Protein AF-A0A0C9M5V1-F1 (afdb_monomer)

Radius of gyration: 24.18 Å; Cα contacts (8 Å, |Δi|>4): 50; chains: 1; bounding box: 56×50×66 Å

Organism: NCBI:txid91626

Secondary structure (DSSP, 8-state):
-------------------TTHHHHH-S--SS---S--TT--PPPPPPPPHHHHHHHHHHHHHHHHTSPPTTSTTHHHHHHH--HHHHHHHHHHTTT-HHHHHHHHHHHHHHHHHH-GGG--HHHH---

Sequence (129 aa):
MNVFNRLKSNSNASSKPPSASSTEEFGPVSHEPKLTPPAHFNPAIHPPLDDEQKAKVAKLLQYIESIMLPETDKYYPSERGFVTENTVKRYMRARKWDYEHAKTMLENSILWRRDYRPDELDPEYIKPE

Foldseek 3Di:
DDDPPDPPPPPPPPPDDPPPPPCVVVPHDDPDDDPDDDPPDDDDDDDDDDPLLVVLLVVLLVVVVVVQDDPPDPCRVVLVVCSDSVNSVVLCVVVVNDNVNSNVVVVVVSVCCVVVVPVPDDPVVVDDD

Mean predicted aligned error: 11.58 Å

Solvent-accessible surface area (backbone atoms only — not comparable to full-atom values): 8624 Å² total; per-residue (Å²): 135,91,78,87,80,79,81,78,82,81,79,83,70,77,88,68,74,82,75,92,61,66,58,76,80,69,44,76,94,67,95,68,85,80,90,66,81,61,93,86,67,75,81,89,79,79,80,83,79,52,72,70,54,49,52,52,44,52,54,50,49,56,53,51,64,73,72,50,71,56,87,86,43,89,61,26,66,62,52,54,69,57,68,37,75,66,48,49,50,52,40,28,58,78,39,78,67,37,62,69,66,21,47,56,52,52,52,53,50,50,53,49,42,71,74,67,37,73,90,74,59,59,66,78,80,67,58,78,134

InterPro domains:
  IPR011074 CRAL/TRIO, N-termina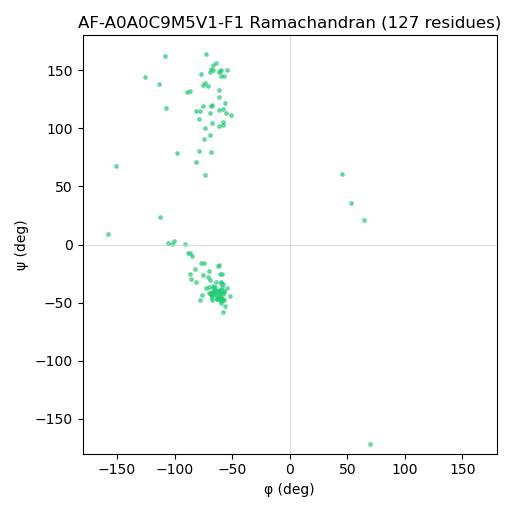l domain [PF03765] (57-108)
  IPR011074 CRAL/TRIO, N-terminal domain [SM01100] (84-109)
  IPR036273 CRAL/TRIO, N-terminal domain superfamily [SSF46938] (38-125)
  IPR036865 CRAL-TRIO lipid binding domain superfamily [G3DSA:3.40.525.10] (26-129)
  IPR052578 Phosphatidylinositol Transfer CRAL-TRIO Domain-Containing Protein [PTHR45824] (43-129)

pLDDT: mean 84.41, std 19.2, range [38.34, 98.44]

Structure (mmCIF, N/CA/C/O backbone):
data_AF-A0A0C9M5V1-F1
#
_entry.id   AF-A0A0C9M5V1-F1
#
loop_
_atom_site.group_PDB
_atom_site.id
_atom_site.type_symbol
_atom_site.label_atom_id
_atom_site.label_alt_id
_atom_site.label_comp_id
_atom_site.label_asym_id
_atom_site.label_entity_id
_atom_site.label_seq_id
_atom_site.pdbx_PDB_ins_code
_atom_site.Cartn_x
_atom_site.Cartn_y
_atom_site.Cartn_z
_atom_site.occupancy
_atom_site.B_iso_or_equiv
_atom_site.auth_seq_id
_atom_site.auth_comp_id
_atom_site.auth_asym_id
_atom_site.auth_atom_id
_atom_site.pdbx_PDB_model_num
ATOM 1 N N . MET A 1 1 ? -34.363 -32.042 -44.402 1.00 38.34 1 MET A N 1
ATOM 2 C CA . MET A 1 1 ? -33.243 -31.759 -45.324 1.00 38.34 1 MET A CA 1
ATOM 3 C C . MET A 1 1 ? -32.016 -31.349 -44.520 1.00 38.34 1 MET A C 1
ATOM 5 O O . MET A 1 1 ? -32.117 -30.445 -43.703 1.00 38.34 1 MET A O 1
ATOM 9 N N . ASN A 1 2 ? -30.897 -32.045 -44.735 1.00 42.16 2 ASN A N 1
ATOM 10 C CA . ASN A 1 2 ? -29.561 -31.740 -44.213 1.00 42.16 2 ASN A CA 1
ATOM 11 C C . ASN A 1 2 ? -29.060 -30.377 -44.702 1.00 42.16 2 ASN A C 1
ATOM 13 O O . ASN A 1 2 ? -29.036 -30.173 -45.910 1.00 42.16 2 ASN A O 1
ATOM 17 N N . VAL A 1 3 ? -28.524 -29.543 -43.807 1.00 45.38 3 VAL A N 1
ATOM 18 C CA . VAL A 1 3 ? -27.538 -28.500 -44.154 1.00 45.38 3 VAL A CA 1
ATOM 19 C C . VAL A 1 3 ? -26.619 -28.221 -42.956 1.00 45.38 3 VAL A C 1
ATOM 21 O O . VAL A 1 3 ? -26.629 -27.152 -42.356 1.00 45.38 3 VAL A O 1
ATOM 24 N N . PHE A 1 4 ? -25.793 -29.208 -42.596 1.00 47.47 4 PHE A N 1
ATOM 25 C CA . PHE A 1 4 ? -24.561 -28.942 -41.849 1.00 47.47 4 PHE A CA 1
ATOM 26 C C . PHE A 1 4 ? -23.589 -28.212 -42.784 1.00 47.47 4 PHE A C 1
ATOM 28 O O . PHE A 1 4 ? -22.873 -28.838 -43.567 1.00 47.47 4 PHE A O 1
ATOM 35 N N . ASN A 1 5 ? -23.583 -26.879 -42.729 1.00 47.41 5 ASN A N 1
ATOM 36 C CA . ASN A 1 5 ? -22.612 -26.068 -43.454 1.00 47.41 5 ASN A CA 1
ATOM 37 C C . ASN A 1 5 ? -21.247 -26.167 -42.760 1.00 47.41 5 ASN A C 1
ATOM 39 O O . ASN A 1 5 ? -20.974 -25.545 -41.737 1.00 47.41 5 ASN A O 1
ATOM 43 N N . ARG A 1 6 ? -20.400 -27.011 -43.348 1.00 48.69 6 ARG A N 1
ATOM 44 C CA . ARG A 1 6 ? -18.989 -27.227 -43.035 1.00 48.69 6 ARG A CA 1
ATOM 45 C C . ARG A 1 6 ? -18.222 -25.902 -43.177 1.00 48.69 6 ARG A C 1
ATOM 47 O O . ARG A 1 6 ? -17.906 -25.489 -44.291 1.00 48.69 6 ARG A O 1
ATOM 54 N N . LEU A 1 7 ? -17.897 -25.256 -42.057 1.00 46.62 7 LEU A N 1
ATOM 55 C CA . LEU A 1 7 ? -16.920 -24.165 -42.002 1.00 46.62 7 LEU A CA 1
ATOM 56 C C . LEU A 1 7 ? -15.558 -24.714 -42.457 1.00 46.62 7 LEU A C 1
ATOM 58 O O . LEU A 1 7 ? -14.878 -25.424 -41.719 1.00 46.62 7 LEU A O 1
ATOM 62 N N . LYS A 1 8 ? -15.168 -24.426 -43.703 1.00 44.38 8 LYS A N 1
ATOM 63 C CA . LYS A 1 8 ? -13.785 -24.598 -44.160 1.00 44.38 8 LYS A CA 1
ATOM 64 C C . LYS A 1 8 ? -12.930 -23.571 -43.419 1.00 44.38 8 LYS A C 1
ATOM 66 O O . LYS A 1 8 ? -12.968 -22.388 -43.738 1.00 44.38 8 LYS A O 1
ATOM 71 N N . SER A 1 9 ? -12.178 -24.041 -42.427 1.00 49.12 9 SER A N 1
ATOM 72 C CA . SER A 1 9 ? -11.030 -23.323 -41.879 1.00 49.12 9 SER A CA 1
ATOM 73 C C . SER A 1 9 ? -10.067 -23.006 -43.026 1.00 49.12 9 SER A C 1
ATOM 75 O O . SER A 1 9 ? -9.511 -23.917 -43.636 1.00 49.12 9 SER A O 1
ATOM 77 N N . ASN A 1 10 ? -9.911 -21.723 -43.350 1.00 43.97 10 ASN A N 1
ATOM 78 C CA . ASN A 1 10 ? -8.830 -21.240 -44.197 1.00 43.97 10 ASN A CA 1
ATOM 79 C C . ASN A 1 10 ? -7.734 -20.711 -43.267 1.00 43.97 10 ASN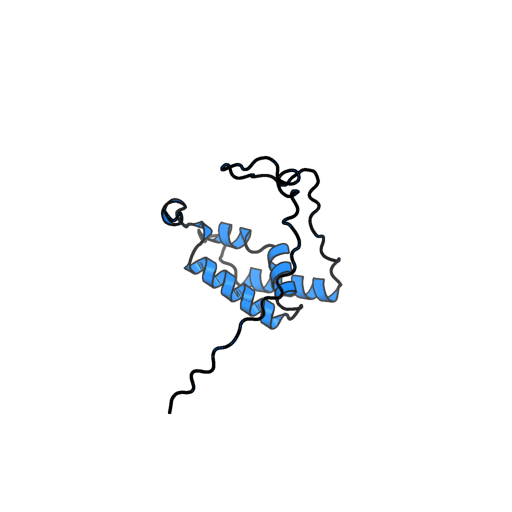 A C 1
ATOM 81 O O . ASN A 1 10 ? -7.649 -19.515 -42.994 1.00 43.97 10 ASN A O 1
ATOM 85 N N . SER A 1 11 ? -6.948 -21.624 -42.700 1.00 46.50 11 SER A N 1
ATOM 86 C CA . SER A 1 11 ? -5.785 -21.283 -41.887 1.00 46.50 11 SER A CA 1
ATOM 87 C C . SER A 1 11 ? -4.661 -20.805 -42.802 1.00 46.50 11 SER A C 1
ATOM 89 O O . SER A 1 11 ? -3.851 -21.604 -43.267 1.00 46.50 11 SER A O 1
ATOM 91 N N . ASN A 1 12 ? -4.590 -19.500 -43.053 1.00 49.41 12 ASN A N 1
ATOM 92 C CA . ASN A 1 12 ? -3.368 -18.889 -43.566 1.00 49.41 12 ASN A CA 1
ATOM 93 C C . ASN A 1 12 ? -2.432 -18.650 -42.369 1.00 49.41 12 ASN A C 1
ATOM 95 O O . ASN A 1 12 ? -2.277 -17.533 -41.877 1.00 49.41 12 ASN A O 1
ATOM 99 N N . ALA A 1 13 ? -1.898 -19.743 -41.819 1.00 45.66 13 ALA A N 1
ATOM 100 C CA . ALA A 1 13 ? -0.865 -19.685 -40.799 1.00 45.66 13 ALA A CA 1
ATOM 101 C C . ALA A 1 13 ? 0.409 -19.168 -41.471 1.00 45.66 13 ALA A C 1
ATOM 103 O O . ALA A 1 13 ? 0.966 -19.824 -42.348 1.00 45.66 13 ALA A O 1
ATOM 104 N N . SER A 1 14 ? 0.833 -17.965 -41.084 1.00 46.50 14 SER A N 1
ATOM 105 C CA . SER A 1 14 ? 2.131 -17.410 -41.455 1.00 46.50 14 SER A CA 1
ATOM 106 C C . SER A 1 14 ? 3.207 -18.443 -41.129 1.00 46.50 14 SER A C 1
ATOM 108 O O . SER A 1 14 ? 3.443 -18.753 -39.961 1.00 46.50 14 SER A O 1
ATOM 110 N N . SER A 1 15 ? 3.836 -19.005 -42.161 1.00 52.03 15 SER A N 1
ATOM 111 C CA . SER A 1 15 ? 4.971 -19.917 -42.056 1.00 52.03 15 SER A CA 1
ATOM 112 C C . SER A 1 15 ? 6.223 -19.131 -41.667 1.00 52.03 15 SER A C 1
ATOM 114 O O . SER A 1 15 ? 7.202 -19.075 -42.412 1.00 52.03 15 SER A O 1
ATOM 116 N N . LYS A 1 16 ? 6.182 -18.462 -40.513 1.00 50.44 16 LYS A N 1
ATOM 117 C CA . LYS A 1 16 ? 7.387 -17.948 -39.880 1.00 50.44 16 LYS A CA 1
ATOM 118 C C . LYS A 1 16 ? 8.007 -19.129 -39.130 1.00 50.44 16 LYS A C 1
ATOM 120 O O . LYS A 1 16 ? 7.359 -19.646 -38.218 1.00 50.44 16 LYS A O 1
ATOM 125 N N . PRO A 1 17 ? 9.201 -19.607 -39.518 1.00 47.69 17 PRO A N 1
ATOM 126 C CA . PRO A 1 17 ? 9.874 -20.646 -38.754 1.00 47.69 17 PRO A CA 1
ATOM 127 C C . PRO A 1 17 ? 10.072 -20.152 -37.312 1.00 47.69 17 PRO A C 1
ATOM 129 O O . PRO A 1 17 ? 10.278 -18.947 -37.113 1.00 47.69 17 PRO A O 1
ATOM 132 N N . PRO A 1 18 ? 9.986 -21.036 -36.301 1.00 48.59 18 PRO A N 1
ATOM 133 C CA . PRO A 1 18 ? 10.320 -20.657 -34.939 1.00 48.59 18 PRO A CA 1
ATOM 134 C C . PRO A 1 18 ? 11.750 -20.116 -34.946 1.00 48.59 18 PRO A C 1
ATOM 136 O O . PRO A 1 18 ? 12.673 -20.785 -35.408 1.00 48.59 18 PRO A O 1
ATOM 139 N N . SER A 1 19 ? 11.909 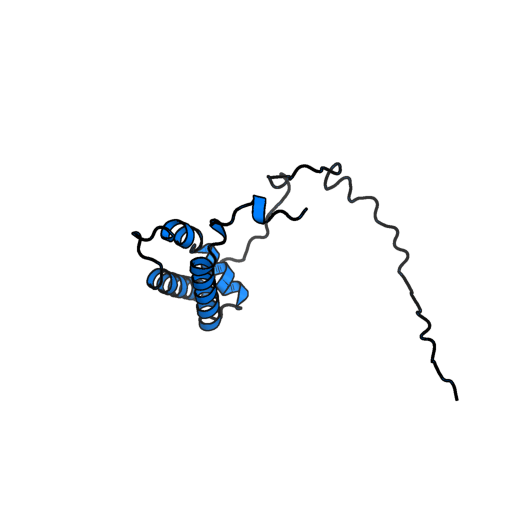-18.870 -34.496 1.00 48.06 19 SER A N 1
ATOM 140 C CA . SER A 1 19 ? 13.217 -18.254 -34.301 1.00 48.06 19 SER A CA 1
ATOM 141 C C . SER A 1 19 ? 13.996 -19.134 -33.333 1.00 48.06 19 SER A C 1
ATOM 143 O O . SER A 1 19 ? 13.693 -19.170 -32.141 1.00 48.06 19 SER A O 1
ATOM 145 N N . ALA A 1 20 ? 14.966 -19.880 -33.853 1.00 47.72 20 ALA A N 1
ATOM 146 C CA . ALA A 1 20 ? 15.956 -20.582 -33.060 1.00 47.72 20 ALA A CA 1
ATOM 147 C C . ALA A 1 20 ? 16.860 -19.531 -32.398 1.00 47.72 20 ALA A C 1
ATOM 149 O O . ALA A 1 20 ? 17.919 -19.207 -32.919 1.00 47.72 20 ALA A O 1
ATOM 150 N N . SER A 1 21 ? 16.395 -18.912 -31.309 1.00 44.59 21 SER A N 1
ATOM 151 C CA . SER A 1 21 ? 17.190 -17.924 -30.565 1.00 44.59 21 SER A CA 1
ATOM 152 C C . SER A 1 21 ? 16.765 -17.719 -29.106 1.00 44.59 21 SER A C 1
ATOM 154 O O . SER A 1 21 ? 17.259 -16.799 -28.468 1.00 44.59 21 SER A O 1
ATOM 156 N N . SER A 1 22 ? 15.862 -18.528 -28.539 1.00 52.25 22 SER A N 1
ATOM 157 C CA . SER A 1 22 ? 15.475 -18.373 -27.123 1.00 52.25 22 SER A CA 1
ATOM 158 C C . SER A 1 22 ? 16.447 -19.047 -26.147 1.00 52.25 22 SER A C 1
ATOM 160 O O . SER A 1 22 ? 16.482 -18.691 -24.974 1.00 52.25 22 SER A O 1
ATOM 162 N N . THR A 1 23 ? 17.239 -20.021 -26.606 1.00 49.28 23 THR A N 1
ATOM 163 C CA . THR A 1 23 ? 18.157 -20.787 -25.743 1.00 49.28 23 THR A CA 1
ATOM 164 C C . THR A 1 23 ? 19.407 -19.990 -25.356 1.00 49.28 23 THR A C 1
ATOM 166 O O . THR A 1 23 ? 19.981 -20.233 -24.299 1.00 49.28 23 THR A O 1
ATOM 169 N N . GLU A 1 24 ? 19.823 -19.019 -26.174 1.00 55.44 24 GLU A N 1
ATOM 170 C CA . GLU A 1 24 ? 21.013 -18.205 -25.885 1.00 55.44 24 GLU A CA 1
ATOM 171 C C . GLU A 1 24 ? 20.726 -17.055 -24.909 1.00 55.44 24 GLU A C 1
ATOM 173 O O . GLU A 1 24 ? 21.579 -16.740 -24.084 1.00 55.44 24 GLU A O 1
ATOM 178 N N . GLU A 1 25 ? 19.518 -16.475 -24.921 1.00 62.22 25 GLU A N 1
ATOM 179 C CA . GLU A 1 25 ? 19.160 -15.390 -23.989 1.00 62.22 25 GLU A CA 1
ATOM 180 C C . GLU A 1 25 ? 18.941 -15.876 -22.548 1.00 62.22 25 GLU A C 1
ATOM 182 O O . GLU A 1 25 ? 19.310 -15.188 -21.596 1.00 62.22 25 GLU A O 1
ATOM 187 N N . PHE A 1 26 ? 18.355 -17.063 -22.362 1.00 60.97 26 PHE A N 1
ATOM 188 C CA . PHE A 1 26 ? 17.963 -17.559 -21.035 1.00 60.97 26 PHE A CA 1
ATOM 189 C C . PHE A 1 26 ? 18.876 -18.664 -20.485 1.00 60.97 26 PHE A C 1
ATOM 191 O O . PHE A 1 26 ? 18.674 -19.122 -19.352 1.00 60.97 26 PHE A O 1
ATOM 198 N N . GLY A 1 27 ? 19.918 -19.036 -21.233 1.00 67.19 27 GLY A N 1
ATOM 199 C CA . GLY A 1 27 ? 20.832 -20.121 -20.889 1.00 67.19 27 GLY A CA 1
ATOM 200 C C . GLY A 1 27 ? 20.183 -21.511 -20.996 1.00 67.19 27 GLY A C 1
ATOM 201 O O . GLY A 1 27 ? 19.058 -21.642 -21.484 1.00 67.19 27 GLY A O 1
ATOM 202 N N . PRO A 1 28 ? 20.878 -22.573 -20.547 1.00 77.69 28 PRO A N 1
ATOM 203 C CA . PRO A 1 28 ? 20.334 -23.928 -20.575 1.00 77.69 28 PRO A CA 1
ATOM 204 C C . PRO A 1 28 ? 19.068 -24.035 -19.715 1.00 77.69 28 PRO A C 1
ATOM 206 O O . PRO A 1 28 ? 18.933 -23.353 -18.694 1.00 77.69 28 PRO A O 1
ATOM 209 N N . VAL A 1 29 ? 18.147 -24.914 -20.124 1.00 77.44 29 VAL A N 1
ATOM 210 C CA . VAL A 1 29 ? 16.942 -25.234 -19.349 1.00 77.44 29 VAL A CA 1
ATOM 211 C C . VAL A 1 29 ? 17.379 -25.749 -17.979 1.00 77.44 29 VAL A C 1
ATOM 213 O O . VAL A 1 29 ? 18.051 -26.773 -17.883 1.00 77.44 29 VAL A O 1
ATOM 216 N N . SER A 1 30 ? 17.018 -25.011 -16.931 1.00 81.31 30 SER A N 1
ATOM 217 C CA . SER A 1 30 ? 17.284 -25.377 -15.543 1.00 81.31 30 SER A CA 1
ATOM 218 C C . SER A 1 30 ? 15.966 -25.657 -14.832 1.00 81.31 30 SER A C 1
ATOM 220 O O . SER A 1 30 ? 14.995 -24.923 -15.016 1.00 81.31 30 SER A O 1
ATOM 222 N N . HIS A 1 31 ? 15.951 -26.707 -14.012 1.00 84.25 31 HIS A N 1
ATOM 223 C CA . HIS A 1 31 ? 14.856 -27.008 -13.088 1.00 84.25 31 HIS A CA 1
ATOM 224 C C . HIS A 1 31 ? 15.012 -26.277 -11.743 1.00 84.25 31 HIS A C 1
ATOM 226 O O . HIS A 1 31 ? 14.098 -26.298 -10.923 1.00 84.25 31 HIS A O 1
ATOM 232 N N . GLU A 1 32 ? 16.151 -25.615 -11.520 1.00 86.88 32 GLU A N 1
ATOM 233 C CA . GLU A 1 32 ? 16.407 -24.826 -10.317 1.00 86.88 32 GLU A CA 1
ATOM 234 C C . GLU A 1 32 ? 15.880 -23.387 -10.474 1.00 86.88 32 GLU A C 1
ATOM 236 O O . GLU A 1 32 ? 16.170 -22.730 -11.484 1.00 86.88 32 GLU A O 1
ATOM 241 N N . PRO A 1 33 ? 15.139 -22.852 -9.481 1.00 86.44 33 PRO A N 1
ATOM 242 C CA . PRO A 1 33 ? 14.682 -21.468 -9.505 1.00 86.44 33 PRO A CA 1
ATOM 243 C C . PRO A 1 33 ? 15.850 -20.472 -9.517 1.00 86.44 33 PRO A C 1
ATOM 245 O O . PRO A 1 33 ? 16.707 -20.475 -8.634 1.00 86.44 33 PRO A O 1
ATOM 248 N N . LYS A 1 34 ? 15.854 -19.551 -10.485 1.00 87.94 34 LYS A N 1
ATOM 249 C CA . LYS A 1 34 ? 16.790 -18.417 -10.509 1.00 87.94 34 LYS A CA 1
ATOM 250 C C . LYS A 1 34 ? 16.296 -17.337 -9.542 1.00 87.94 34 LYS A C 1
ATOM 252 O O . LYS A 1 34 ? 15.301 -16.673 -9.817 1.00 87.94 34 LYS A O 1
ATOM 257 N N . LEU A 1 35 ? 16.985 -17.171 -8.412 1.00 91.25 35 LEU A N 1
ATOM 258 C CA . LEU A 1 35 ? 16.565 -16.268 -7.327 1.00 91.25 35 LEU A CA 1
ATOM 259 C C . LEU A 1 35 ? 16.996 -14.806 -7.517 1.00 91.25 35 LEU A C 1
ATOM 261 O O . LEU A 1 35 ? 16.554 -13.933 -6.772 1.00 91.25 35 LEU A O 1
ATOM 265 N N . THR A 1 36 ? 17.855 -14.524 -8.496 1.00 89.50 36 THR A N 1
ATOM 266 C CA . THR A 1 36 ? 18.352 -13.176 -8.783 1.00 89.50 36 THR A CA 1
ATOM 267 C C . THR A 1 36 ? 18.116 -12.807 -10.245 1.00 89.50 36 THR A C 1
ATOM 269 O O . THR A 1 36 ? 18.203 -13.665 -11.131 1.00 89.50 36 THR A O 1
ATOM 272 N N . PRO A 1 37 ? 17.797 -11.532 -10.529 1.00 90.00 37 PRO A N 1
ATOM 273 C CA . PRO A 1 37 ? 17.676 -11.070 -11.901 1.00 90.00 37 PRO A CA 1
ATOM 274 C C . PRO A 1 37 ? 19.046 -11.100 -12.609 1.00 90.00 37 PRO A C 1
ATOM 276 O O . PRO A 1 37 ? 20.078 -10.905 -11.958 1.00 90.00 37 PRO A O 1
ATOM 279 N N . PRO A 1 38 ? 19.085 -11.304 -13.939 1.00 90.00 38 PRO A N 1
ATOM 280 C CA . PRO A 1 38 ? 20.317 -11.209 -14.720 1.00 90.00 38 PRO A CA 1
ATOM 281 C C . PRO A 1 38 ? 20.967 -9.822 -14.622 1.00 90.00 38 PRO A C 1
ATOM 283 O O . PRO A 1 38 ? 20.273 -8.813 -14.531 1.00 90.00 38 PRO A O 1
ATOM 286 N N . ALA A 1 39 ? 22.297 -9.749 -14.734 1.00 90.25 39 ALA A N 1
ATOM 287 C CA . ALA A 1 39 ? 23.049 -8.493 -14.595 1.00 90.25 39 ALA A CA 1
ATOM 288 C C . ALA A 1 39 ? 22.674 -7.403 -15.621 1.00 90.25 39 ALA A C 1
ATOM 290 O O . ALA A 1 39 ? 22.848 -6.219 -15.357 1.00 90.25 39 ALA A O 1
ATOM 291 N N . HIS A 1 40 ? 22.160 -7.794 -16.788 1.00 89.62 40 HIS A N 1
ATOM 292 C CA . HIS A 1 40 ? 21.729 -6.881 -17.850 1.00 89.62 40 HIS A CA 1
ATOM 293 C C . HIS A 1 40 ? 20.243 -6.485 -17.747 1.00 89.62 40 HIS A C 1
ATOM 295 O O . HIS A 1 40 ? 19.744 -5.751 -18.599 1.00 89.62 40 HIS A O 1
ATOM 301 N N . PHE A 1 41 ? 19.511 -6.975 -16.740 1.00 92.25 41 PHE A N 1
ATOM 302 C CA . PHE A 1 41 ? 18.106 -6.628 -16.553 1.00 92.25 41 PHE A CA 1
ATOM 303 C C . PHE A 1 41 ? 17.969 -5.209 -15.993 1.00 92.25 41 PHE A C 1
ATOM 305 O O . PHE A 1 41 ? 18.407 -4.924 -14.880 1.00 92.25 41 PHE A O 1
ATOM 312 N N . ASN A 1 42 ? 17.305 -4.331 -16.746 1.00 92.56 42 ASN A N 1
ATOM 313 C CA . ASN A 1 42 ? 16.969 -2.986 -16.295 1.00 92.56 42 ASN A CA 1
ATOM 314 C C . ASN A 1 42 ? 15.457 -2.881 -16.015 1.00 92.56 42 ASN A C 1
ATOM 316 O O . ASN A 1 42 ? 14.662 -3.049 -16.946 1.00 92.56 42 ASN A O 1
ATOM 320 N N . PRO A 1 43 ? 15.027 -2.604 -14.769 1.00 90.88 43 PRO A N 1
ATOM 321 C CA . PRO A 1 43 ? 13.611 -2.523 -14.438 1.00 90.88 43 PRO A CA 1
ATOM 322 C C . PRO A 1 43 ? 12.948 -1.297 -15.080 1.00 90.88 43 PRO A C 1
ATOM 324 O O . PRO A 1 43 ? 13.555 -0.236 -15.229 1.00 90.88 43 PRO A O 1
ATOM 327 N N . ALA A 1 44 ? 11.662 -1.422 -15.414 1.00 92.06 44 ALA A N 1
ATOM 328 C CA . ALA A 1 44 ? 10.871 -0.295 -15.893 1.00 92.06 44 ALA A CA 1
ATOM 329 C C . ALA A 1 44 ? 10.672 0.739 -14.770 1.00 92.06 44 ALA A C 1
ATOM 331 O O . ALA A 1 44 ? 10.086 0.440 -13.728 1.00 92.06 44 ALA A O 1
ATOM 332 N N . ILE A 1 45 ? 11.147 1.964 -14.994 1.00 92.31 45 ILE A N 1
ATOM 333 C CA . ILE A 1 45 ? 11.037 3.069 -14.037 1.00 92.31 45 ILE A CA 1
ATOM 334 C C . ILE A 1 45 ? 9.724 3.815 -14.295 1.00 92.31 45 ILE A C 1
ATOM 336 O O . ILE A 1 45 ? 9.398 4.157 -15.431 1.00 92.31 45 ILE A O 1
ATOM 340 N N . HIS A 1 46 ? 8.950 4.070 -13.239 1.00 89.50 46 HIS A N 1
ATOM 341 C CA . HIS A 1 46 ? 7.740 4.883 -13.349 1.00 89.50 46 HIS A CA 1
ATOM 342 C C . HIS A 1 46 ? 8.083 6.380 -13.424 1.00 89.50 46 HIS A C 1
ATOM 344 O O . HIS A 1 46 ? 9.024 6.807 -12.752 1.00 89.50 46 HIS A O 1
ATOM 350 N N . PRO A 1 47 ? 7.302 7.191 -14.166 1.00 92.06 47 PRO A N 1
ATOM 351 C CA . PRO A 1 47 ? 7.464 8.641 -14.169 1.00 92.06 47 PRO A CA 1
ATOM 352 C C . PRO A 1 47 ? 7.404 9.236 -12.752 1.00 92.06 47 PRO A C 1
ATOM 354 O O . PRO A 1 47 ? 6.711 8.679 -11.888 1.00 92.06 47 PRO A O 1
ATOM 357 N N . PRO A 1 48 ? 8.098 10.362 -12.506 1.00 94.25 48 PRO A N 1
ATOM 358 C CA . PRO A 1 48 ? 7.998 11.069 -11.236 1.00 94.25 48 PRO A CA 1
ATOM 359 C C . PRO A 1 48 ? 6.553 11.517 -10.987 1.00 94.25 48 PRO A C 1
ATOM 361 O O . PRO A 1 48 ? 5.825 11.848 -11.922 1.00 94.25 48 PRO A O 1
ATOM 364 N N . LEU A 1 49 ? 6.138 11.501 -9.717 1.00 95.19 49 LEU A N 1
ATOM 365 C CA . LEU A 1 49 ? 4.794 11.926 -9.340 1.00 95.19 49 LEU A CA 1
ATOM 366 C C . LEU A 1 49 ? 4.670 13.448 -9.424 1.00 95.19 49 LEU A C 1
ATOM 368 O O . LEU A 1 49 ? 5.556 14.170 -8.961 1.00 95.19 49 LEU A O 1
ATOM 372 N N . ASP A 1 50 ? 3.529 13.900 -9.929 1.00 97.06 50 ASP A N 1
ATOM 373 C CA . ASP A 1 50 ? 3.088 15.291 -9.830 1.00 97.06 50 ASP A CA 1
ATOM 374 C C . ASP A 1 50 ? 2.639 15.640 -8.396 1.00 97.06 50 ASP A C 1
ATOM 376 O O . ASP A 1 50 ? 2.387 14.753 -7.573 1.00 97.06 50 ASP A O 1
ATOM 380 N N . ASP A 1 51 ? 2.519 16.923 -8.074 1.00 97.44 51 ASP A N 1
ATOM 381 C CA . ASP A 1 51 ? 2.164 17.395 -6.735 1.00 97.44 51 ASP A CA 1
ATOM 382 C C . ASP A 1 51 ? 0.745 16.976 -6.329 1.00 97.44 51 ASP A C 1
ATOM 384 O O . ASP A 1 51 ? 0.532 16.536 -5.194 1.00 97.44 51 ASP A O 1
ATOM 388 N N . GLU A 1 52 ? -0.208 16.959 -7.267 1.00 96.44 52 GLU A N 1
ATOM 389 C CA . GLU A 1 52 ? -1.547 16.410 -7.021 1.00 96.44 52 GLU A CA 1
ATOM 390 C C . GLU A 1 52 ? -1.504 14.912 -6.684 1.00 96.44 52 GLU A C 1
ATOM 392 O O . GLU A 1 52 ? -2.218 14.419 -5.804 1.00 96.44 52 GLU A O 1
ATOM 397 N N . GLN A 1 53 ? -0.647 14.163 -7.379 1.00 97.44 53 GLN A N 1
ATOM 398 C CA . GLN A 1 53 ? -0.482 12.729 -7.165 1.00 97.44 53 GLN A CA 1
ATOM 399 C C . GLN A 1 53 ? 0.163 12.444 -5.806 1.00 97.44 53 GLN A C 1
ATOM 401 O O . GLN A 1 53 ? -0.290 11.543 -5.095 1.00 97.44 53 GLN A O 1
ATOM 406 N N . LYS A 1 54 ? 1.172 13.233 -5.414 1.00 97.44 54 LYS A N 1
ATOM 407 C CA . LYS A 1 54 ? 1.788 13.167 -4.079 1.00 97.44 54 LYS A CA 1
ATOM 408 C C . LYS A 1 54 ? 0.761 13.456 -2.987 1.00 97.44 54 LYS A C 1
ATOM 410 O O . LYS A 1 54 ? 0.682 12.692 -2.027 1.00 97.44 54 LYS A O 1
ATOM 415 N N . ALA A 1 55 ? -0.067 14.488 -3.161 1.00 97.81 55 ALA A N 1
ATOM 416 C CA . ALA A 1 55 ? -1.114 14.834 -2.203 1.00 97.81 55 ALA A CA 1
ATOM 417 C C . ALA A 1 55 ? -2.126 13.691 -2.024 1.00 97.81 55 ALA A C 1
ATOM 419 O O . ALA A 1 55 ? -2.464 13.330 -0.896 1.00 97.81 55 ALA A O 1
ATOM 420 N N . LYS A 1 56 ? -2.562 13.054 -3.119 1.00 97.94 56 LYS A N 1
ATOM 421 C CA . LYS A 1 56 ? -3.461 11.890 -3.048 1.00 97.94 56 LYS A CA 1
ATOM 422 C C . LYS A 1 56 ? -2.811 10.682 -2.368 1.00 97.94 56 LYS A C 1
ATOM 424 O O . LYS A 1 56 ? -3.482 10.000 -1.597 1.00 97.94 56 LYS A O 1
ATOM 429 N N . VAL A 1 57 ? -1.527 10.418 -2.632 1.00 98.06 57 VAL A N 1
ATOM 430 C CA . VAL A 1 57 ? -0.776 9.334 -1.971 1.00 98.06 57 VAL A CA 1
ATOM 431 C C . VAL A 1 57 ? -0.666 9.590 -0.473 1.00 98.06 57 VAL A C 1
ATOM 433 O O . VAL A 1 57 ? -0.975 8.690 0.300 1.00 98.06 57 VAL A O 1
ATOM 436 N N . ALA A 1 58 ? -0.296 10.805 -0.062 1.00 97.81 58 ALA A N 1
ATOM 437 C CA . ALA A 1 58 ? -0.207 11.175 1.348 1.00 97.81 58 ALA A CA 1
ATOM 438 C C . ALA A 1 58 ? -1.567 11.047 2.052 1.00 97.81 58 ALA A C 1
ATOM 440 O O . ALA A 1 58 ? -1.658 10.425 3.108 1.00 97.81 58 ALA A O 1
ATOM 441 N N . LYS A 1 59 ? -2.639 11.548 1.421 1.00 98.19 59 LYS A N 1
ATOM 442 C CA . LYS A 1 59 ? -4.011 11.431 1.933 1.00 98.19 59 LYS A CA 1
ATOM 443 C C . LYS A 1 59 ? -4.430 9.971 2.124 1.00 98.19 59 LYS A C 1
ATOM 445 O O . LYS A 1 59 ? -4.995 9.625 3.157 1.00 98.19 59 LYS A O 1
ATOM 450 N N . LEU A 1 60 ? -4.170 9.114 1.132 1.00 98.06 60 LEU A N 1
ATOM 451 C CA . LEU A 1 60 ? -4.531 7.699 1.217 1.00 98.06 60 LEU A CA 1
ATOM 452 C C . LEU A 1 60 ? -3.685 6.968 2.264 1.00 98.06 60 LEU A C 1
ATOM 454 O O . LEU A 1 60 ? -4.234 6.185 3.027 1.00 98.06 60 LEU A O 1
ATOM 458 N N . LEU A 1 61 ? -2.381 7.245 2.342 1.00 97.50 61 LEU A N 1
ATOM 459 C CA . LEU A 1 61 ? -1.506 6.647 3.349 1.00 97.50 61 LEU A CA 1
ATOM 460 C C . LEU A 1 61 ? -1.981 6.985 4.767 1.00 97.50 61 LEU A C 1
ATOM 462 O O . LEU A 1 61 ? -2.179 6.073 5.560 1.00 97.50 61 LEU A O 1
ATOM 466 N N . GLN A 1 62 ? -2.270 8.260 5.040 1.00 97.69 62 GLN A N 1
ATOM 467 C CA . GLN A 1 62 ? -2.794 8.701 6.335 1.00 97.69 62 GLN A CA 1
ATOM 468 C C . GLN A 1 62 ? -4.112 8.001 6.693 1.00 97.69 62 GLN A C 1
ATOM 470 O O . GLN A 1 62 ? -4.310 7.583 7.833 1.00 97.69 62 GLN A O 1
ATOM 475 N N . TYR A 1 63 ? -5.021 7.856 5.724 1.00 98.06 63 TYR A N 1
ATOM 476 C CA . TYR A 1 63 ? -6.269 7.133 5.947 1.00 98.06 63 TYR A CA 1
ATOM 477 C C . TYR A 1 63 ? -6.018 5.659 6.281 1.00 98.06 63 TYR A C 1
ATOM 479 O O . TYR A 1 63 ? -6.583 5.145 7.242 1.00 98.06 63 TYR A O 1
ATOM 487 N N . ILE A 1 64 ? -5.159 4.979 5.521 1.00 97.38 64 ILE A N 1
ATOM 488 C CA . ILE A 1 64 ? -4.881 3.562 5.753 1.00 97.38 64 ILE A CA 1
ATOM 489 C C . ILE A 1 64 ? -4.197 3.342 7.102 1.00 97.38 64 ILE A C 1
ATOM 491 O O . ILE A 1 64 ? -4.604 2.450 7.837 1.00 97.38 64 ILE A O 1
ATOM 495 N N . GLU A 1 65 ? -3.228 4.179 7.469 1.00 95.88 65 GLU A N 1
ATOM 496 C CA . GLU A 1 65 ? -2.584 4.131 8.787 1.00 95.88 65 GLU A CA 1
ATOM 497 C C . GLU A 1 65 ? -3.592 4.336 9.928 1.00 95.88 65 GLU A C 1
ATOM 499 O O . GLU A 1 65 ? -3.461 3.714 10.977 1.00 95.88 65 GLU A O 1
ATOM 504 N N . SER A 1 66 ? -4.653 5.127 9.718 1.00 96.88 66 SER A N 1
ATOM 505 C CA . SER A 1 66 ? -5.700 5.326 10.732 1.00 96.88 66 SER A CA 1
ATOM 506 C C . SER A 1 66 ? -6.597 4.106 10.977 1.00 96.88 66 SER A C 1
ATOM 508 O O . SER A 1 66 ? -7.198 4.004 12.044 1.00 96.88 66 SER A O 1
ATOM 510 N N . ILE A 1 67 ? -6.699 3.189 10.008 1.00 96.50 67 ILE A N 1
ATOM 511 C CA . ILE A 1 67 ? -7.501 1.958 10.122 1.00 96.50 67 ILE A CA 1
ATOM 512 C C . ILE A 1 67 ? -6.647 0.716 10.397 1.00 96.50 67 ILE A C 1
ATOM 514 O O . ILE A 1 67 ? -7.185 -0.395 10.447 1.00 96.50 67 ILE A O 1
ATOM 518 N N . MET A 1 68 ? -5.325 0.876 10.514 1.00 95.19 68 MET A N 1
ATOM 519 C CA . MET A 1 68 ? -4.401 -0.217 10.803 1.00 95.19 68 MET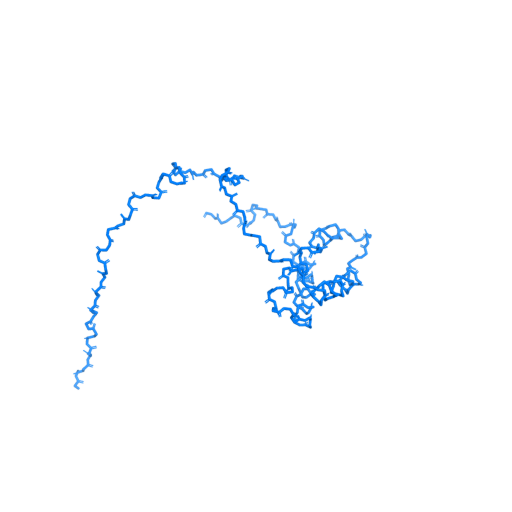 A CA 1
ATOM 520 C C . MET A 1 68 ? -4.651 -0.829 12.184 1.00 95.19 68 MET A C 1
ATOM 522 O O . MET A 1 68 ? -5.207 -0.200 13.084 1.00 95.19 68 MET A O 1
ATOM 526 N N . LEU A 1 69 ? -4.235 -2.084 12.339 1.00 96.44 69 LEU A N 1
ATOM 527 C CA . LEU A 1 69 ? -4.221 -2.767 13.624 1.00 96.44 69 LEU A CA 1
ATOM 528 C C . LEU A 1 69 ? -3.302 -2.029 14.613 1.00 96.44 69 LEU A C 1
ATOM 530 O O . LEU A 1 69 ? -2.315 -1.416 14.198 1.00 96.44 69 LEU A O 1
ATOM 534 N N . PRO A 1 70 ? -3.598 -2.085 15.921 1.00 96.56 70 PRO A N 1
ATOM 535 C CA . PRO A 1 70 ? -2.703 -1.541 16.932 1.00 96.56 70 PRO A CA 1
ATOM 536 C C . PRO A 1 70 ? -1.397 -2.342 16.985 1.00 96.56 70 PRO A C 1
ATOM 538 O O . PRO A 1 70 ? -1.381 -3.539 16.705 1.00 96.56 70 PRO A O 1
ATOM 541 N N . GLU A 1 71 ? -0.315 -1.710 17.444 1.00 95.81 71 GLU A N 1
ATOM 542 C CA . GLU A 1 71 ? 1.009 -2.352 17.542 1.00 95.81 71 GLU A CA 1
ATOM 543 C C . GLU A 1 71 ? 1.046 -3.567 18.483 1.00 95.81 71 GLU A C 1
ATOM 545 O O . GLU A 1 71 ? 1.965 -4.380 18.427 1.00 95.81 71 GLU A O 1
ATOM 550 N N . THR A 1 72 ? 0.045 -3.695 19.355 1.00 96.81 72 THR A N 1
ATOM 551 C CA . THR A 1 72 ? -0.126 -4.824 20.273 1.00 96.81 72 THR A CA 1
ATOM 552 C C . THR A 1 72 ? -0.681 -6.0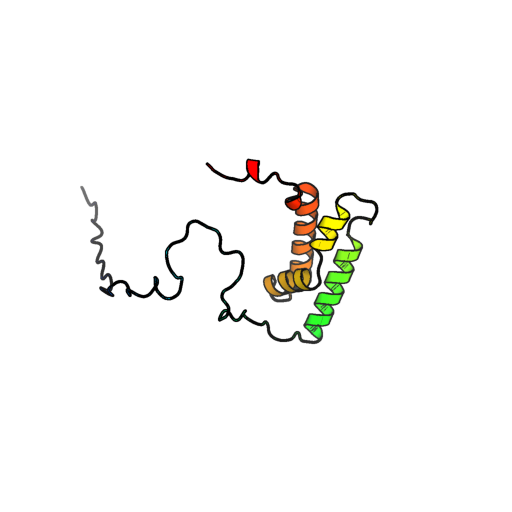78 19.597 1.00 96.81 72 THR A C 1
ATOM 554 O O . THR A 1 72 ? -0.622 -7.156 20.190 1.00 96.81 72 THR A O 1
ATOM 557 N N . ASP A 1 73 ? -1.241 -5.964 18.390 1.00 96.31 73 ASP A N 1
ATOM 558 C CA . ASP A 1 73 ? -1.800 -7.097 17.660 1.00 96.31 73 ASP A CA 1
ATOM 559 C C . ASP A 1 73 ? -0.688 -7.976 17.066 1.00 96.31 73 ASP A C 1
ATOM 561 O O . ASP A 1 73 ? 0.277 -7.488 16.476 1.00 96.31 73 ASP A O 1
ATOM 565 N N . LYS A 1 74 ? -0.837 -9.301 17.170 1.00 95.00 74 LYS A N 1
ATOM 566 C CA . LYS A 1 74 ? 0.139 -10.267 16.645 1.00 95.00 74 LYS A CA 1
ATOM 567 C C . LYS A 1 74 ? 0.352 -10.129 15.130 1.00 95.00 74 LYS A C 1
ATOM 569 O O . LYS A 1 74 ? 1.459 -10.377 14.657 1.00 95.00 74 LYS A O 1
ATOM 574 N N . TYR A 1 75 ? -0.682 -9.760 14.374 1.00 95.00 75 TYR A N 1
ATOM 575 C CA . TYR A 1 75 ? -0.634 -9.641 12.914 1.00 95.00 75 TYR A CA 1
ATOM 576 C C . TYR A 1 75 ? -0.186 -8.247 12.436 1.00 95.00 75 TYR A C 1
ATOM 578 O O . TYR A 1 75 ? 0.095 -8.060 11.248 1.00 95.00 75 TYR A O 1
ATOM 586 N N . TYR A 1 76 ? -0.044 -7.272 13.345 1.00 95.94 76 TYR A N 1
ATOM 587 C CA . TYR A 1 76 ? 0.404 -5.916 13.011 1.00 95.94 76 TYR A CA 1
ATOM 588 C C . TYR A 1 76 ? 1.713 -5.866 12.203 1.00 95.94 76 TYR A C 1
ATOM 590 O O . TYR A 1 76 ? 1.746 -5.136 11.211 1.00 95.94 76 TYR A O 1
ATOM 598 N N . PRO A 1 77 ? 2.776 -6.639 12.519 1.00 96.12 77 PRO A N 1
ATOM 599 C CA . PRO A 1 77 ? 4.018 -6.593 11.745 1.00 96.12 77 PRO A CA 1
ATOM 600 C C . PRO A 1 77 ? 3.822 -6.955 10.266 1.00 96.12 77 PRO A C 1
ATOM 602 O O . PRO A 1 77 ? 4.377 -6.292 9.387 1.00 96.12 77 PRO A O 1
ATOM 605 N N . SER A 1 78 ? 2.991 -7.963 9.981 1.00 95.62 78 SER A N 1
ATOM 606 C CA . SER A 1 78 ? 2.664 -8.394 8.616 1.00 95.62 78 SER A CA 1
ATOM 607 C C . SER A 1 78 ? 1.854 -7.331 7.875 1.00 95.62 78 SER A C 1
ATOM 609 O O . SER A 1 78 ? 2.150 -7.000 6.723 1.00 95.62 78 SER A O 1
ATOM 611 N N . GLU A 1 79 ? 0.867 -6.732 8.546 1.00 96.00 79 GLU A N 1
ATOM 612 C CA . GLU A 1 79 ? 0.084 -5.634 7.982 1.00 96.00 79 GLU A CA 1
ATOM 613 C C . GLU A 1 79 ? 0.947 -4.396 7.702 1.00 96.00 79 GLU A C 1
ATOM 615 O O . GLU A 1 79 ? 0.896 -3.831 6.606 1.00 96.00 79 GLU A O 1
ATOM 620 N N . ARG A 1 80 ? 1.805 -4.007 8.650 1.00 95.81 80 ARG A N 1
ATOM 621 C CA . ARG A 1 80 ? 2.738 -2.887 8.498 1.00 95.81 80 ARG A CA 1
ATOM 622 C C . ARG A 1 80 ? 3.713 -3.118 7.351 1.00 95.81 80 ARG A C 1
ATOM 624 O O . ARG A 1 80 ? 3.994 -2.170 6.615 1.00 95.81 80 ARG A O 1
ATOM 631 N N . GLY A 1 81 ? 4.202 -4.347 7.177 1.00 95.50 81 GLY A N 1
ATOM 632 C CA . GLY A 1 81 ? 5.060 -4.732 6.055 1.00 95.50 81 GLY A CA 1
ATOM 633 C C . GLY A 1 81 ? 4.359 -4.618 4.698 1.00 95.50 81 GLY A C 1
ATOM 634 O O . GLY A 1 81 ? 4.985 -4.262 3.698 1.00 95.50 81 GLY A O 1
ATOM 635 N N . PHE A 1 82 ? 3.044 -4.847 4.655 1.00 96.38 82 PHE A N 1
ATOM 636 C CA . PHE A 1 82 ? 2.242 -4.668 3.447 1.00 96.38 82 PHE A CA 1
ATOM 637 C C . PHE A 1 82 ? 1.945 -3.190 3.144 1.00 96.38 82 PHE A C 1
ATOM 639 O O . PHE A 1 82 ? 2.058 -2.767 1.987 1.00 96.38 82 PHE A O 1
ATOM 646 N N . VAL A 1 83 ? 1.586 -2.385 4.149 1.00 95.81 83 VAL A N 1
ATOM 647 C CA . VAL A 1 83 ? 1.222 -0.963 3.991 1.00 95.81 83 VAL A CA 1
ATOM 648 C C . VAL A 1 83 ? 2.476 -0.091 3.852 1.00 95.81 83 VAL A C 1
ATOM 650 O O . VAL A 1 83 ? 2.944 0.554 4.783 1.00 95.81 83 VAL A O 1
ATOM 653 N N . THR A 1 84 ? 3.045 -0.046 2.651 1.00 96.50 84 THR A N 1
ATOM 654 C CA . THR A 1 84 ? 4.165 0.849 2.314 1.00 96.50 84 THR A CA 1
ATOM 655 C C . THR A 1 84 ? 3.714 1.972 1.388 1.00 96.50 84 THR A C 1
ATOM 657 O O . THR A 1 84 ? 2.710 1.848 0.682 1.00 96.50 84 THR A O 1
ATOM 660 N N . GLU A 1 85 ? 4.502 3.045 1.298 1.00 96.00 85 GLU A N 1
ATOM 661 C CA . GLU A 1 85 ? 4.265 4.115 0.320 1.00 96.00 85 GLU A CA 1
ATOM 662 C C . GLU A 1 85 ? 4.185 3.555 -1.117 1.00 96.00 85 GLU A C 1
ATOM 664 O O . GLU A 1 85 ? 3.338 3.955 -1.920 1.00 96.00 85 GLU A O 1
ATOM 669 N N . ASN A 1 86 ? 5.012 2.553 -1.434 1.00 95.56 86 ASN A N 1
ATOM 670 C CA . ASN A 1 86 ? 4.978 1.866 -2.722 1.00 95.56 86 ASN A CA 1
ATOM 671 C C . ASN A 1 86 ? 3.685 1.066 -2.923 1.00 95.56 86 ASN A C 1
ATOM 673 O O . ASN A 1 86 ? 3.152 1.059 -4.034 1.00 95.56 86 ASN A O 1
ATOM 677 N N . THR A 1 87 ? 3.145 0.433 -1.878 1.00 97.25 87 THR A N 1
ATOM 678 C CA . THR A 1 87 ? 1.824 -0.210 -1.936 1.00 97.25 87 THR A CA 1
ATOM 679 C C . THR A 1 87 ? 0.746 0.805 -2.276 1.00 97.25 87 THR A C 1
ATOM 681 O O . THR A 1 87 ? 0.023 0.599 -3.248 1.00 97.25 87 THR A O 1
ATOM 684 N N . VAL A 1 88 ? 0.699 1.937 -1.575 1.00 97.69 88 VAL A N 1
ATOM 685 C CA . VAL A 1 88 ? -0.276 3.003 -1.849 1.00 97.69 88 VAL A CA 1
ATOM 686 C C . VAL A 1 88 ? -0.159 3.495 -3.297 1.00 97.69 88 VAL A C 1
ATOM 688 O O . VAL A 1 88 ? -1.154 3.529 -4.025 1.00 97.69 88 VAL A O 1
ATOM 691 N N . LYS A 1 89 ? 1.063 3.766 -3.778 1.00 97.44 89 LYS A N 1
ATOM 692 C CA . LYS A 1 89 ? 1.318 4.154 -5.179 1.00 97.44 89 LYS A CA 1
ATOM 693 C C . LYS A 1 89 ? 0.815 3.108 -6.184 1.00 97.44 89 LYS A C 1
ATOM 695 O O . LYS A 1 89 ? 0.265 3.484 -7.219 1.00 97.44 89 LYS A O 1
ATOM 700 N N . ARG A 1 90 ? 0.976 1.805 -5.909 1.00 97.12 90 ARG A N 1
ATOM 701 C CA . ARG A 1 90 ? 0.467 0.725 -6.782 1.00 97.12 90 ARG A CA 1
ATOM 702 C C . ARG A 1 90 ? -1.055 0.779 -6.917 1.00 97.12 90 ARG A C 1
ATOM 704 O O . ARG A 1 90 ? -1.548 0.739 -8.043 1.00 97.12 90 ARG A O 1
ATOM 711 N N . TYR A 1 91 ? -1.781 0.925 -5.808 1.00 98.12 91 TYR A N 1
ATOM 712 C CA . TYR A 1 91 ? -3.248 0.994 -5.819 1.00 98.12 91 TYR A CA 1
ATOM 713 C C . TYR A 1 91 ? -3.759 2.270 -6.499 1.00 98.12 91 TYR A C 1
ATOM 715 O O . TYR A 1 91 ? -4.662 2.196 -7.333 1.00 98.12 91 TYR A O 1
ATOM 723 N N . MET A 1 92 ? -3.122 3.417 -6.239 1.00 98.06 92 MET A N 1
ATOM 724 C CA . MET A 1 92 ? -3.444 4.681 -6.913 1.00 98.06 92 MET A CA 1
ATOM 725 C C . MET A 1 92 ? -3.286 4.574 -8.435 1.00 98.06 92 MET A C 1
ATOM 727 O O . MET A 1 92 ? -4.189 4.953 -9.183 1.00 98.06 92 MET A O 1
ATOM 731 N N . ARG A 1 93 ? -2.176 3.996 -8.917 1.00 96.88 93 ARG A N 1
ATOM 732 C CA . ARG A 1 93 ? -1.957 3.782 -10.358 1.00 96.88 93 ARG A CA 1
ATOM 733 C C . ARG A 1 93 ? -2.973 2.810 -10.959 1.00 96.88 93 ARG A C 1
ATOM 735 O O . ARG A 1 93 ? -3.535 3.098 -12.013 1.00 96.88 93 ARG A O 1
ATOM 742 N N . ALA A 1 94 ? -3.264 1.701 -10.276 1.00 97.56 94 ALA A N 1
ATOM 743 C CA . ALA A 1 94 ? -4.236 0.700 -10.728 1.00 97.56 94 ALA A CA 1
ATOM 744 C C . ALA A 1 94 ? -5.674 1.242 -10.845 1.00 97.56 94 ALA A C 1
ATOM 746 O O . ALA A 1 94 ? -6.516 0.635 -11.513 1.00 97.56 94 ALA A O 1
ATOM 747 N N . ARG A 1 95 ? -5.968 2.376 -10.199 1.00 97.56 95 ARG A N 1
ATOM 748 C CA . ARG A 1 95 ? -7.256 3.079 -10.266 1.00 97.56 95 ARG A CA 1
ATOM 749 C C . ARG A 1 95 ? -7.171 4.424 -10.972 1.00 97.56 95 ARG A C 1
ATOM 751 O O . ARG A 1 95 ? -8.022 5.275 -10.763 1.00 97.56 95 ARG A O 1
ATOM 758 N N . LYS A 1 96 ? -6.173 4.610 -11.844 1.00 96.94 96 LYS A N 1
ATOM 759 C CA . LYS A 1 96 ? -6.028 5.821 -12.672 1.00 96.94 96 LYS A CA 1
ATOM 760 C C . LYS A 1 96 ? -6.054 7.113 -11.839 1.00 96.94 96 LYS A C 1
ATOM 762 O O . LYS A 1 96 ? -6.578 8.126 -12.285 1.00 96.94 96 LYS A O 1
ATOM 767 N N . TRP A 1 97 ? -5.486 7.069 -10.634 1.00 97.38 97 TRP A N 1
ATOM 768 C CA . TRP A 1 97 ? -5.450 8.180 -9.680 1.00 97.38 97 TRP A CA 1
ATOM 769 C C . TRP A 1 97 ? -6.811 8.643 -9.137 1.00 97.38 97 TRP A C 1
ATOM 771 O O . TRP A 1 97 ? -6.919 9.762 -8.617 1.00 97.38 97 TRP A O 1
ATOM 781 N N . ASP A 1 98 ? -7.826 7.782 -9.211 1.00 98.06 98 ASP A N 1
ATOM 782 C CA . ASP A 1 98 ? -9.091 7.945 -8.504 1.00 98.06 98 ASP A CA 1
ATOM 783 C C . ASP A 1 98 ? -8.928 7.541 -7.034 1.00 98.06 98 ASP A C 1
ATOM 785 O O . ASP A 1 98 ? -8.647 6.383 -6.710 1.00 98.06 98 ASP A O 1
ATOM 789 N N . TYR A 1 99 ? -9.077 8.526 -6.150 1.00 97.88 99 TYR A N 1
ATOM 790 C CA . TYR A 1 99 ? -8.857 8.362 -4.719 1.00 97.88 99 TYR A CA 1
ATOM 791 C C . TYR A 1 99 ? -9.892 7.439 -4.067 1.00 97.88 99 TYR A C 1
ATOM 793 O O . TYR A 1 99 ? -9.496 6.555 -3.313 1.00 97.88 99 TYR A O 1
ATOM 801 N N . GLU A 1 100 ? -11.187 7.602 -4.353 1.00 98.19 100 GLU A N 1
ATOM 802 C CA . GLU A 1 100 ? -12.236 6.830 -3.669 1.00 98.19 100 GLU A CA 1
ATOM 803 C C . GLU A 1 100 ? -12.165 5.356 -4.073 1.00 98.19 100 GLU A C 1
ATOM 805 O O . GLU A 1 100 ? -12.153 4.467 -3.222 1.00 98.19 100 GLU A O 1
ATOM 810 N N . HIS A 1 101 ? -11.977 5.082 -5.367 1.00 98.19 101 HIS A N 1
ATOM 811 C CA . HIS A 1 101 ? -11.797 3.710 -5.835 1.00 98.19 101 HIS A CA 1
ATOM 812 C C . HIS A 1 101 ? -10.506 3.069 -5.305 1.00 98.19 101 HIS A C 1
ATOM 814 O O . HIS A 1 101 ? -10.500 1.880 -4.979 1.00 98.19 101 HIS A O 1
ATOM 820 N N . ALA A 1 102 ? -9.397 3.816 -5.225 1.00 98.44 102 ALA A N 1
ATOM 821 C CA . ALA A 1 102 ? -8.147 3.298 -4.665 1.00 98.44 102 ALA A CA 1
ATOM 822 C C . ALA A 1 102 ? -8.273 3.005 -3.165 1.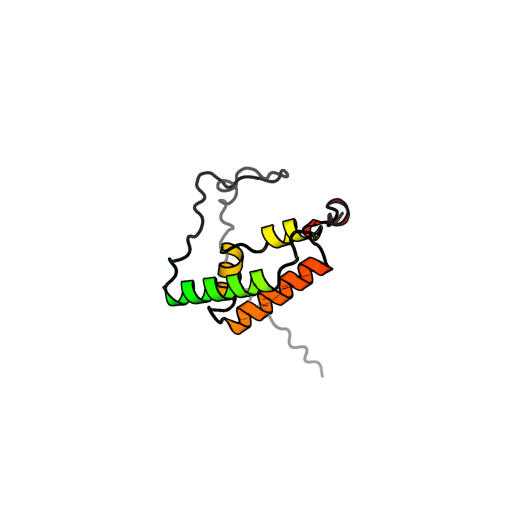00 98.44 102 ALA A C 1
ATOM 824 O O . ALA A 1 102 ? -7.802 1.961 -2.711 1.00 98.44 102 ALA A O 1
ATOM 825 N N . LYS A 1 103 ? -8.949 3.893 -2.429 1.00 98.38 103 LYS A N 1
ATOM 826 C CA . LYS A 1 103 ? -9.236 3.760 -1.001 1.00 98.38 103 LYS A CA 1
ATOM 827 C C . LYS A 1 103 ? -10.018 2.483 -0.711 1.00 98.38 103 LYS A C 1
ATOM 829 O O . LYS A 1 103 ? -9.501 1.625 -0.003 1.00 98.38 103 LYS A O 1
ATOM 834 N N . THR A 1 104 ? -11.191 2.317 -1.325 1.00 98.31 104 THR A N 1
ATOM 835 C CA . THR A 1 104 ? -12.041 1.133 -1.121 1.00 98.31 104 THR A CA 1
ATOM 836 C C . THR A 1 104 ? -11.302 -0.163 -1.456 1.00 98.31 104 THR A C 1
ATOM 838 O O . THR A 1 104 ? -11.407 -1.150 -0.736 1.00 98.31 104 THR A O 1
ATOM 841 N N . MET A 1 105 ? -10.509 -0.180 -2.530 1.00 98.19 105 MET A N 1
ATOM 842 C CA . MET A 1 105 ? -9.766 -1.383 -2.914 1.00 98.19 105 MET A CA 1
ATOM 843 C C . MET A 1 105 ? -8.651 -1.746 -1.941 1.00 98.19 105 MET A C 1
ATOM 845 O O . MET A 1 105 ? -8.451 -2.929 -1.667 1.00 98.19 105 MET A O 1
ATOM 849 N N . LEU A 1 106 ? -7.893 -0.754 -1.470 1.00 98.19 106 LEU A N 1
ATOM 850 C CA . LEU A 1 106 ? -6.795 -0.990 -0.540 1.00 98.19 106 LEU A CA 1
ATOM 851 C C . LEU A 1 106 ? -7.329 -1.401 0.834 1.00 98.19 106 LEU A C 1
ATOM 853 O O . LEU A 1 106 ? -6.825 -2.362 1.404 1.00 98.19 106 LEU A O 1
ATOM 857 N N . GLU A 1 107 ? -8.391 -0.753 1.309 1.00 98.12 107 GLU A N 1
ATOM 858 C CA . GLU A 1 107 ? -9.106 -1.132 2.530 1.00 98.12 107 GLU A CA 1
ATOM 859 C C . GLU A 1 107 ? -9.601 -2.582 2.463 1.00 98.12 107 GLU A C 1
ATOM 861 O O . GLU A 1 107 ? -9.220 -3.397 3.301 1.00 98.12 107 GLU A O 1
ATOM 866 N N . ASN A 1 108 ? -10.336 -2.948 1.408 1.00 98.12 108 ASN A N 1
ATOM 867 C CA . ASN A 1 108 ? -10.816 -4.320 1.219 1.00 98.12 108 ASN A CA 1
ATOM 868 C C . ASN A 1 108 ? -9.671 -5.338 1.162 1.00 98.12 108 ASN A C 1
ATOM 870 O O . ASN A 1 108 ? -9.798 -6.452 1.663 1.00 98.12 108 ASN A O 1
ATOM 874 N N . SER A 1 109 ? -8.543 -4.960 0.559 1.00 97.75 109 SER A N 1
ATOM 875 C CA . SER A 1 109 ? -7.372 -5.833 0.459 1.00 97.75 109 SER A CA 1
ATOM 876 C C . SER A 1 109 ? -6.692 -6.030 1.813 1.00 97.75 109 SER A C 1
ATOM 878 O O . SER A 1 109 ? -6.228 -7.128 2.102 1.00 97.75 109 SER A O 1
ATOM 880 N N . ILE A 1 110 ? -6.645 -4.996 2.655 1.00 97.31 110 ILE A N 1
ATOM 881 C CA . ILE A 1 110 ? -6.121 -5.093 4.022 1.00 97.31 110 ILE A CA 1
ATOM 882 C C . ILE A 1 110 ? -7.039 -5.966 4.874 1.00 97.31 110 ILE A C 1
ATOM 884 O O . ILE A 1 110 ? -6.551 -6.900 5.503 1.00 97.31 110 ILE A O 1
ATOM 888 N N . LEU A 1 111 ? -8.354 -5.734 4.829 1.00 96.69 111 LEU A N 1
ATOM 889 C CA . LEU A 1 111 ? -9.335 -6.557 5.543 1.00 96.69 111 LEU A CA 1
ATOM 890 C C . LEU A 1 111 ? -9.231 -8.031 5.135 1.00 96.69 111 LEU A C 1
ATOM 892 O O . LEU A 1 111 ? -9.073 -8.895 5.990 1.00 96.69 111 LEU A O 1
ATOM 896 N N . TRP A 1 112 ? -9.177 -8.317 3.833 1.00 97.69 112 TRP A N 1
ATOM 897 C CA . TRP A 1 112 ? -8.990 -9.684 3.353 1.00 97.69 112 TRP A CA 1
ATOM 898 C C . TRP A 1 112 ? -7.680 -10.312 3.849 1.00 97.69 112 TRP A C 1
ATOM 900 O O . TRP A 1 112 ? -7.664 -11.484 4.212 1.00 97.69 112 TRP A O 1
ATOM 910 N N . ARG A 1 113 ? -6.575 -9.554 3.904 1.00 97.12 113 ARG A N 1
ATOM 911 C CA . ARG A 1 113 ? -5.301 -10.063 4.439 1.00 97.12 113 ARG A CA 1
ATOM 912 C C . ARG A 1 113 ? -5.373 -10.349 5.937 1.00 97.12 113 ARG A C 1
ATOM 914 O O . ARG A 1 113 ? -4.780 -11.332 6.364 1.00 97.12 113 ARG A O 1
ATOM 921 N N . ARG 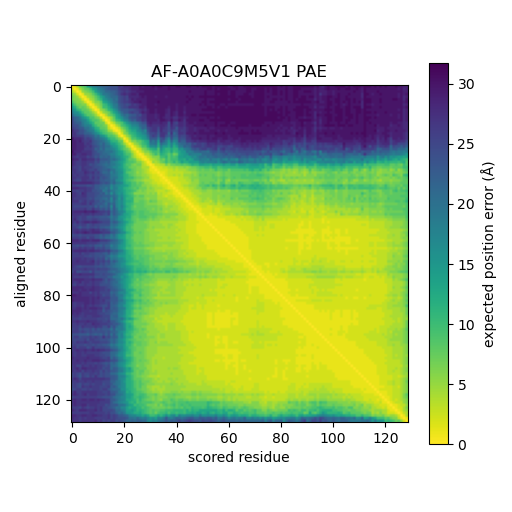A 1 114 ? -6.107 -9.549 6.717 1.00 95.50 114 ARG A N 1
ATOM 922 C CA . ARG A 1 114 ? -6.340 -9.814 8.151 1.00 95.50 114 ARG A CA 1
ATOM 923 C C . ARG A 1 114 ? -7.074 -11.131 8.372 1.00 95.50 114 ARG A C 1
ATOM 925 O O . ARG A 1 114 ? -6.710 -11.883 9.278 1.00 95.50 114 ARG A O 1
ATOM 932 N N . ASP A 1 115 ? -8.074 -11.389 7.535 1.00 95.81 115 ASP A N 1
ATOM 933 C CA . ASP A 1 115 ? -8.932 -12.566 7.643 1.00 95.81 115 ASP A CA 1
ATOM 934 C C . ASP A 1 115 ? -8.239 -13.823 7.106 1.00 95.81 115 ASP A C 1
ATOM 936 O O . ASP A 1 115 ? -8.229 -14.862 7.761 1.00 95.81 115 ASP A O 1
ATOM 940 N N . TYR A 1 116 ? -7.635 -13.731 5.919 1.00 95.81 116 TYR A N 1
ATOM 941 C CA . TYR A 1 116 ? -7.046 -14.871 5.215 1.00 95.81 116 TYR A CA 1
ATOM 942 C C . TYR A 1 116 ? -5.598 -15.169 5.625 1.00 95.81 116 TYR A C 1
ATOM 944 O O . TYR A 1 116 ? -5.145 -16.300 5.488 1.00 95.81 116 TYR A O 1
ATOM 952 N N . ARG A 1 117 ? -4.867 -14.157 6.110 1.00 94.38 117 ARG A N 1
ATOM 953 C CA . ARG A 1 117 ? -3.467 -14.235 6.567 1.00 94.38 117 ARG A CA 1
ATOM 954 C C . ARG A 1 117 ? -2.560 -15.008 5.606 1.00 94.38 117 ARG A C 1
ATOM 956 O O . ARG A 1 117 ? -1.945 -15.999 5.994 1.00 94.38 117 ARG A O 1
ATOM 963 N N . PRO A 1 118 ? -2.420 -14.540 4.351 1.00 93.06 118 PRO A N 1
ATOM 964 C CA . PRO A 1 118 ? -1.640 -15.251 3.338 1.00 93.06 118 PRO A CA 1
ATOM 965 C C . PRO A 1 118 ? -0.173 -15.464 3.738 1.00 93.06 118 PRO A C 1
ATOM 967 O O . PRO A 1 118 ? 0.458 -16.400 3.262 1.00 93.06 118 PRO A O 1
ATOM 970 N N . ASP A 1 119 ? 0.365 -14.607 4.608 1.00 90.44 119 ASP A N 1
ATOM 971 C CA . ASP A 1 119 ? 1.747 -14.685 5.089 1.00 90.44 119 ASP A CA 1
ATOM 972 C C . ASP A 1 119 ? 1.968 -15.824 6.108 1.00 90.44 119 ASP A C 1
ATOM 974 O O . ASP A 1 119 ? 3.110 -16.185 6.373 1.00 90.44 119 ASP A O 1
ATOM 978 N N . GLU A 1 120 ? 0.893 -16.382 6.681 1.00 92.31 120 GLU A N 1
ATOM 979 C CA . GLU A 1 120 ? 0.929 -17.493 7.647 1.00 92.31 120 GLU A CA 1
ATOM 980 C C . GLU A 1 120 ? 0.590 -18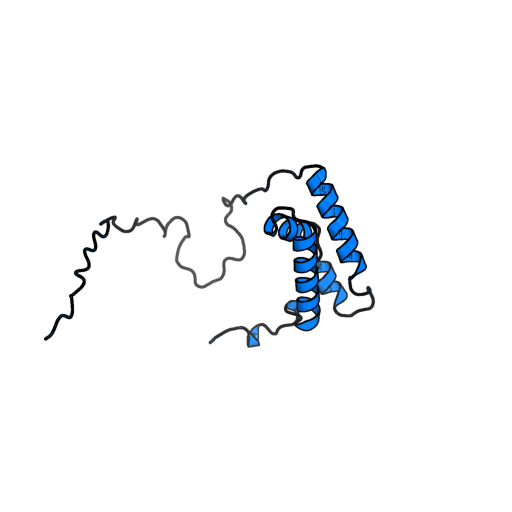.851 7.002 1.00 92.31 120 GLU A C 1
ATOM 982 O O . GLU A 1 120 ? 0.513 -19.861 7.701 1.00 92.31 120 GLU A O 1
ATOM 987 N N . LEU A 1 121 ? 0.366 -18.897 5.682 1.00 90.81 121 LEU A N 1
ATOM 988 C CA . LEU A 1 121 ? 0.026 -20.140 4.992 1.00 90.81 121 LEU A CA 1
ATOM 989 C C . LEU A 1 121 ? 1.223 -21.089 4.923 1.00 90.81 121 LEU A C 1
ATOM 991 O O . LEU A 1 121 ? 2.333 -20.685 4.576 1.00 90.81 121 LEU A O 1
ATOM 995 N N . ASP A 1 122 ? 0.962 -22.367 5.190 1.00 90.69 122 ASP A N 1
ATOM 996 C CA . ASP A 1 122 ? 1.961 -23.425 5.078 1.00 90.69 122 ASP A CA 1
ATOM 997 C C . ASP A 1 122 ? 2.341 -23.655 3.601 1.00 90.69 122 ASP A C 1
ATOM 999 O O . ASP A 1 122 ? 1.475 -24.017 2.793 1.00 90.69 122 ASP A O 1
ATOM 1003 N N . PRO A 1 123 ? 3.621 -23.474 3.218 1.00 88.69 123 PRO A N 1
ATOM 1004 C CA . PRO A 1 123 ? 4.078 -23.740 1.860 1.00 88.69 123 PRO A CA 1
ATOM 1005 C C . PRO A 1 123 ? 3.841 -25.183 1.403 1.00 88.69 123 PRO A C 1
ATOM 1007 O O . PRO A 1 123 ? 3.569 -25.392 0.221 1.00 88.69 123 PRO A O 1
ATOM 1010 N N . GLU A 1 124 ? 3.928 -26.170 2.302 1.00 86.44 124 GLU A N 1
ATOM 1011 C CA . GLU A 1 124 ? 3.709 -27.582 1.952 1.00 86.44 124 GLU A CA 1
ATOM 1012 C C . GLU A 1 124 ? 2.242 -27.861 1.618 1.00 86.44 124 GLU 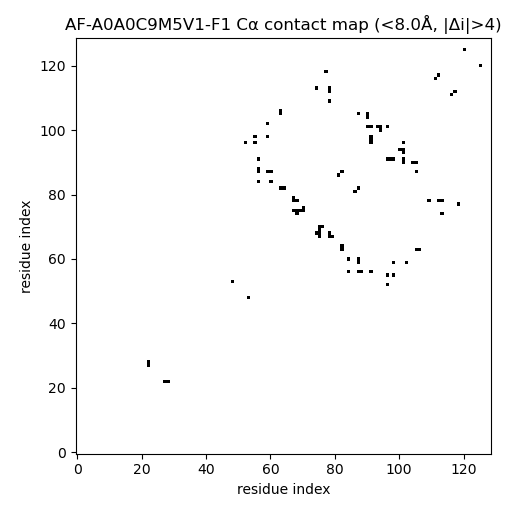A C 1
ATOM 1014 O O . GLU A 1 124 ? 1.953 -28.672 0.746 1.00 86.44 124 GLU A O 1
ATOM 1019 N N . TYR A 1 125 ? 1.314 -27.127 2.236 1.00 84.94 125 TYR A N 1
ATOM 1020 C CA . TYR A 1 125 ? -0.107 -27.204 1.904 1.00 84.94 125 TYR A CA 1
ATOM 1021 C C . TYR A 1 125 ? -0.435 -26.581 0.533 1.00 84.94 125 TYR A C 1
ATOM 1023 O O . TYR A 1 125 ? -1.405 -26.976 -0.110 1.00 84.94 125 TYR A O 1
ATOM 1031 N N . ILE A 1 126 ? 0.352 -25.598 0.077 1.00 85.00 126 ILE A N 1
ATOM 1032 C CA . ILE A 1 126 ? 0.095 -24.866 -1.176 1.00 85.00 126 ILE A CA 1
ATOM 1033 C C . ILE A 1 126 ? 0.684 -25.575 -2.401 1.00 85.00 126 ILE A C 1
ATOM 1035 O O . ILE A 1 126 ? 0.154 -25.403 -3.500 1.00 85.00 126 ILE A O 1
ATOM 1039 N N . LYS A 1 127 ? 1.782 -26.327 -2.252 1.00 81.44 127 LYS A N 1
ATOM 1040 C CA . LYS A 1 127 ? 2.425 -27.024 -3.376 1.00 81.44 127 LYS A CA 1
ATOM 1041 C C . LYS A 1 127 ? 1.444 -28.042 -3.991 1.00 81.44 127 LYS A C 1
ATOM 1043 O O . LYS A 1 127 ? 1.076 -28.992 -3.306 1.00 81.44 127 LYS A O 1
ATOM 1048 N N . PRO A 1 128 ? 1.015 -27.874 -5.257 1.00 72.81 128 PRO A N 1
ATOM 1049 C CA . PRO A 1 128 ? 0.327 -28.947 -5.963 1.00 72.81 128 PRO A CA 1
ATOM 1050 C C . PRO A 1 128 ? 1.307 -30.096 -6.248 1.00 72.81 128 PRO A C 1
ATOM 1052 O O . PRO A 1 128 ? 2.509 -29.848 -6.384 1.00 72.81 128 PRO A O 1
ATOM 1055 N N . GLU A 1 129 ? 0.776 -31.322 -6.313 1.00 54.53 129 GLU A N 1
ATOM 1056 C CA . GLU A 1 129 ? 1.513 -32.548 -6.678 1.00 54.53 129 GLU A CA 1
ATOM 1057 C C . GLU A 1 129 ? 2.207 -32.458 -8.047 1.00 54.53 129 GLU A C 1
ATOM 1059 O O . GLU A 1 129 ? 1.620 -31.866 -8.987 1.00 54.53 129 GLU A O 1
#